Protein AF-A0A349ESM3-F1 (afdb_monomer)

Sequence (96 aa):
MSSISQVIFMISQLEHDGVIERYAIGGAVGATFYLEPVATLDVDIFVVFRPEAGKLILNLQPIFNYLISRGGVMEGEYVVIAGWPVQFLPPTSPLV

pLDDT: mean 90.22, std 7.74, range [59.56, 97.56]

Secondary structure (DSSP, 8-state):
--HHHHHHHHHHHHHHTTSSSEEEEEHHHHHTTTS-----S-EEEEEEPPPPTT--S---HHHHHHHHTTT-EEETTEEEETTEEEEEE--SS---

Radius of gyration: 13.4 Å; Cα contacts (8 Å, |Δi|>4): 128; chains: 1; bounding box: 34×29×38 Å

Structure (mmCIF, N/CA/C/O backbone):
data_AF-A0A349ESM3-F1
#
_entry.id   AF-A0A349ESM3-F1
#
loop_
_atom_site.group_PDB
_atom_site.id
_atom_site.type_symbol
_atom_site.label_atom_id
_atom_site.label_alt_id
_atom_site.label_comp_id
_atom_site.label_asym_id
_atom_site.label_entity_id
_atom_site.label_seq_id
_atom_site.pdbx_PDB_ins_code
_atom_site.Cartn_x
_atom_site.Cartn_y
_atom_site.Cartn_z
_atom_site.occupancy
_atom_site.B_iso_or_equiv
_atom_site.auth_seq_id
_atom_site.auth_comp_id
_atom_site.auth_asym_id
_atom_site.auth_atom_id
_atom_site.pdbx_PDB_model_num
ATOM 1 N N . MET A 1 1 ? 0.838 3.243 -19.650 1.00 59.56 1 MET A N 1
ATOM 2 C CA . MET A 1 1 ? 1.334 3.390 -18.263 1.00 59.56 1 MET A 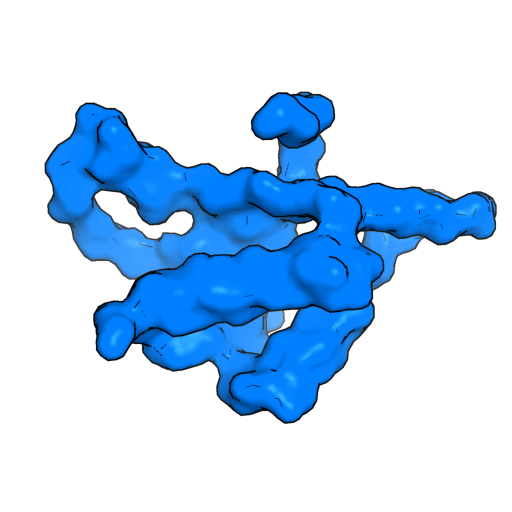CA 1
ATOM 3 C C . MET A 1 1 ? 2.378 2.315 -18.032 1.00 59.56 1 MET A C 1
ATOM 5 O O . MET A 1 1 ? 2.196 1.228 -18.567 1.00 59.56 1 MET A O 1
ATOM 9 N N . SER A 1 2 ? 3.462 2.604 -17.309 1.00 76.50 2 SER A N 1
ATOM 10 C CA . SER A 1 2 ? 4.345 1.535 -16.825 1.00 76.50 2 SER A CA 1
ATOM 11 C C . SER A 1 2 ? 3.579 0.650 -15.835 1.00 76.50 2 SER A C 1
ATOM 13 O O . SER A 1 2 ? 2.562 1.079 -15.279 1.00 76.50 2 SER A O 1
ATOM 15 N N . SER A 1 3 ? 4.056 -0.574 -15.609 1.00 87.50 3 SER A N 1
ATOM 16 C CA . SER A 1 3 ? 3.431 -1.508 -14.666 1.00 87.50 3 SER A CA 1
ATOM 17 C C . SER A 1 3 ? 3.369 -0.931 -13.245 1.00 87.50 3 SER A C 1
ATOM 19 O O . SER A 1 3 ? 2.327 -1.010 -12.603 1.00 87.50 3 SER A O 1
ATOM 21 N N . ILE A 1 4 ? 4.402 -0.202 -12.804 1.00 89.38 4 ILE A N 1
ATOM 22 C CA . ILE A 1 4 ? 4.397 0.475 -11.496 1.00 89.38 4 ILE A CA 1
ATOM 23 C C . ILE A 1 4 ? 3.365 1.613 -11.403 1.00 89.38 4 ILE A C 1
ATOM 25 O O . ILE A 1 4 ? 2.705 1.768 -10.379 1.00 89.38 4 ILE A O 1
ATOM 29 N N . SER A 1 5 ? 3.139 2.385 -12.473 1.00 91.94 5 SER A N 1
ATOM 30 C CA . SER A 1 5 ? 2.089 3.415 -12.463 1.00 91.94 5 SER A CA 1
ATOM 31 C C . SER A 1 5 ? 0.689 2.813 -12.327 1.00 91.94 5 SER A C 1
ATOM 33 O O . SER A 1 5 ? -0.187 3.448 -11.747 1.00 91.94 5 SER A O 1
ATOM 35 N N . GLN A 1 6 ? 0.470 1.599 -12.846 1.00 94.56 6 GLN A N 1
ATOM 36 C CA . GLN A 1 6 ? -0.795 0.882 -12.664 1.00 94.56 6 GLN A CA 1
ATOM 37 C C . GLN A 1 6 ? -0.977 0.430 -11.215 1.00 94.56 6 GLN A C 1
ATOM 39 O O . GLN A 1 6 ? -2.075 0.571 -10.687 1.00 94.56 6 GLN A O 1
ATOM 44 N N . VAL A 1 7 ? 0.090 -0.036 -10.555 1.00 95.56 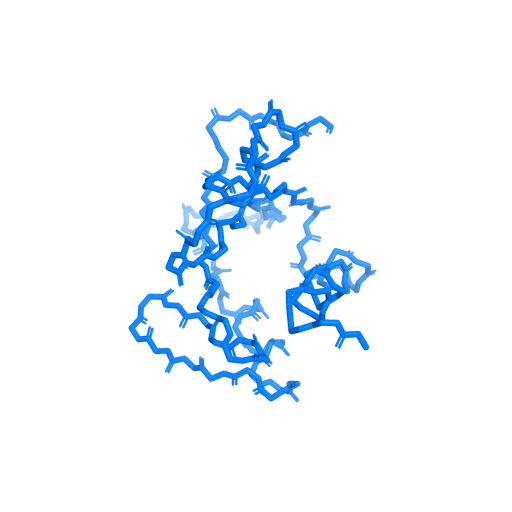7 VAL A N 1
ATOM 45 C CA . VAL A 1 7 ? 0.062 -0.340 -9.115 1.00 95.56 7 VAL A CA 1
ATOM 46 C C . VAL A 1 7 ? -0.345 0.898 -8.323 1.00 95.56 7 VAL A C 1
ATOM 48 O O . VAL A 1 7 ? -1.338 0.859 -7.607 1.00 95.56 7 VAL A O 1
ATOM 51 N N . ILE A 1 8 ? 0.359 2.020 -8.503 1.00 94.88 8 ILE A N 1
ATOM 52 C CA . ILE A 1 8 ? 0.087 3.265 -7.763 1.00 94.88 8 ILE A CA 1
ATOM 53 C C . ILE A 1 8 ? -1.348 3.744 -8.002 1.00 94.88 8 ILE A C 1
ATOM 55 O O . ILE A 1 8 ? -2.028 4.155 -7.064 1.00 94.88 8 ILE A O 1
ATOM 59 N N . PHE A 1 9 ? -1.833 3.650 -9.242 1.00 96.38 9 PHE A N 1
ATOM 60 C CA . PHE A 1 9 ? -3.225 3.955 -9.556 1.00 96.38 9 PHE A CA 1
ATOM 61 C C . PHE A 1 9 ? -4.193 3.037 -8.797 1.00 96.38 9 PHE A C 1
ATOM 63 O O . PHE A 1 9 ? -5.130 3.516 -8.176 1.00 96.38 9 PHE A O 1
ATOM 70 N N . MET A 1 10 ? -3.961 1.727 -8.787 1.00 96.69 10 MET A N 1
ATOM 71 C CA . MET A 1 10 ? -4.813 0.781 -8.061 1.00 96.69 10 MET A CA 1
ATOM 72 C C . MET A 1 10 ? -4.822 1.031 -6.548 1.00 96.69 10 MET A C 1
ATOM 74 O O . MET A 1 10 ? -5.877 0.922 -5.924 1.00 96.69 10 MET A O 1
ATOM 78 N N . ILE A 1 11 ? -3.680 1.408 -5.965 1.00 96.75 11 ILE A N 1
ATOM 79 C CA . ILE A 1 11 ? -3.598 1.768 -4.546 1.00 96.75 11 ILE A CA 1
ATOM 80 C C . ILE A 1 11 ? -4.338 3.077 -4.258 1.00 96.75 11 ILE A C 1
ATOM 82 O O . ILE A 1 11 ? -5.084 3.143 -3.284 1.00 96.75 11 ILE A O 1
ATOM 86 N N . SER A 1 12 ? -4.228 4.094 -5.117 1.00 96.62 12 SER A N 1
ATOM 87 C CA . SER A 1 12 ? -4.995 5.333 -4.927 1.00 96.62 12 SER A CA 1
ATOM 88 C C . SER A 1 12 ? -6.505 5.108 -5.038 1.00 96.62 12 SER A C 1
ATOM 90 O O . SER A 1 12 ? -7.279 5.774 -4.354 1.00 96.62 12 SER A O 1
ATOM 92 N N . GLN A 1 13 ? -6.939 4.127 -5.836 1.00 97.31 13 GLN A N 1
ATOM 93 C CA . GLN A 1 13 ? -8.346 3.733 -5.895 1.00 97.31 13 GLN A CA 1
ATOM 94 C C . GLN A 1 13 ? -8.836 3.075 -4.594 1.00 97.31 13 GLN A C 1
ATOM 96 O O . GLN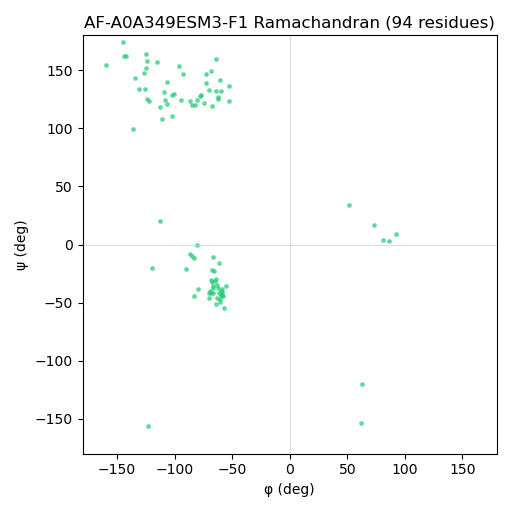 A 1 13 ? -9.986 3.298 -4.224 1.00 97.31 13 GLN A O 1
ATOM 101 N N . LEU A 1 14 ? -7.990 2.340 -3.855 1.00 95.44 14 LEU A N 1
ATOM 102 C CA . LEU A 1 14 ? -8.370 1.810 -2.534 1.00 95.44 14 LEU A CA 1
ATOM 103 C C . LEU A 1 14 ? -8.743 2.936 -1.558 1.00 95.44 14 LEU A C 1
ATOM 105 O O . LEU A 1 14 ? -9.721 2.807 -0.822 1.00 95.44 14 LEU A O 1
ATOM 109 N N . GLU A 1 15 ? -7.959 4.018 -1.537 1.00 95.50 15 GLU A N 1
ATOM 110 C CA . GLU A 1 15 ? -8.222 5.192 -0.693 1.00 95.50 15 GLU A CA 1
ATOM 111 C C . GLU A 1 15 ? -9.455 5.957 -1.192 1.00 95.50 15 GLU A C 1
ATOM 113 O O . GLU A 1 15 ? -10.350 6.269 -0.407 1.00 95.50 15 GLU A O 1
ATOM 118 N N . HIS A 1 16 ? -9.550 6.189 -2.507 1.00 96.81 16 HIS A N 1
ATOM 119 C CA . HIS A 1 16 ? -10.677 6.893 -3.123 1.00 96.81 16 HIS A CA 1
ATOM 120 C C . HIS A 1 16 ? -12.024 6.203 -2.864 1.00 96.81 16 HIS A C 1
ATOM 122 O O . HIS A 1 16 ? -12.999 6.862 -2.505 1.00 96.81 16 HIS A O 1
ATOM 128 N N . ASP A 1 17 ? -12.060 4.874 -2.985 1.00 95.69 17 ASP A N 1
ATOM 129 C CA . ASP A 1 17 ? -13.260 4.063 -2.760 1.00 95.69 17 ASP A CA 1
ATOM 130 C C . ASP A 1 17 ? -13.508 3.792 -1.260 1.00 95.69 17 ASP A C 1
ATOM 132 O O . ASP A 1 17 ? -14.480 3.129 -0.891 1.00 95.69 17 ASP A O 1
ATOM 136 N N . GLY A 1 18 ? -12.642 4.297 -0.374 1.00 92.88 18 GLY A N 1
ATOM 137 C CA . GLY A 1 18 ? -12.788 4.207 1.078 1.00 92.88 18 GLY A CA 1
ATOM 138 C C . GLY A 1 18 ? -12.524 2.822 1.671 1.00 92.88 18 GLY A C 1
ATOM 139 O O . GLY A 1 18 ? -12.914 2.578 2.815 1.00 92.88 18 GLY A O 1
ATOM 140 N N . VAL A 1 19 ? -11.870 1.926 0.925 1.00 93.12 19 VAL A N 1
ATOM 141 C CA . VAL A 1 19 ? -11.434 0.604 1.414 1.00 93.12 19 VAL A CA 1
ATOM 142 C C . VAL A 1 19 ? -10.346 0.758 2.475 1.00 93.12 19 VAL A C 1
ATOM 144 O O . VAL A 1 19 ? -10.305 0.001 3.444 1.00 93.12 19 VAL A O 1
ATOM 147 N N . ILE A 1 20 ? -9.487 1.761 2.301 1.00 92.88 20 ILE A N 1
ATOM 148 C CA . ILE A 1 20 ? -8.460 2.168 3.261 1.00 92.88 20 ILE A CA 1
ATOM 149 C C . ILE A 1 20 ? -8.649 3.644 3.606 1.00 92.88 20 ILE A C 1
ATOM 151 O O . ILE A 1 20 ? -9.288 4.383 2.859 1.00 92.88 20 ILE A O 1
ATOM 155 N N . GLU A 1 21 ? -8.137 4.077 4.756 1.00 92.25 21 GLU A N 1
ATOM 156 C CA . GLU A 1 21 ? -8.254 5.479 5.167 1.00 92.25 21 GLU A CA 1
ATOM 157 C C . GLU A 1 21 ? -7.172 6.348 4.536 1.00 92.25 21 GLU A C 1
ATOM 159 O O . GLU A 1 21 ? -7.462 7.450 4.084 1.00 92.25 21 GLU A O 1
ATOM 164 N N . ARG A 1 22 ? -5.939 5.842 4.541 1.00 93.75 22 ARG A N 1
ATOM 165 C CA . ARG A 1 22 ? -4.746 6.528 4.052 1.00 93.75 22 ARG A CA 1
ATOM 166 C C . ARG A 1 22 ? -3.650 5.526 3.749 1.00 93.75 22 ARG A C 1
ATOM 168 O O . ARG A 1 22 ? -3.602 4.461 4.372 1.00 93.75 22 ARG A O 1
ATOM 175 N N . TYR A 1 23 ? -2.745 5.885 2.846 1.00 95.69 23 TYR A N 1
ATOM 176 C CA . TYR A 1 23 ? -1.559 5.082 2.570 1.00 95.69 23 TYR A CA 1
ATOM 177 C C . TYR A 1 23 ? -0.312 5.924 2.307 1.00 95.69 23 TYR A C 1
ATOM 179 O O . TYR A 1 23 ? -0.387 7.109 1.990 1.00 95.69 23 TYR A O 1
ATOM 187 N N . ALA A 1 24 ? 0.843 5.280 2.420 1.00 95.56 24 ALA A N 1
ATOM 188 C CA . ALA A 1 24 ? 2.125 5.791 1.972 1.00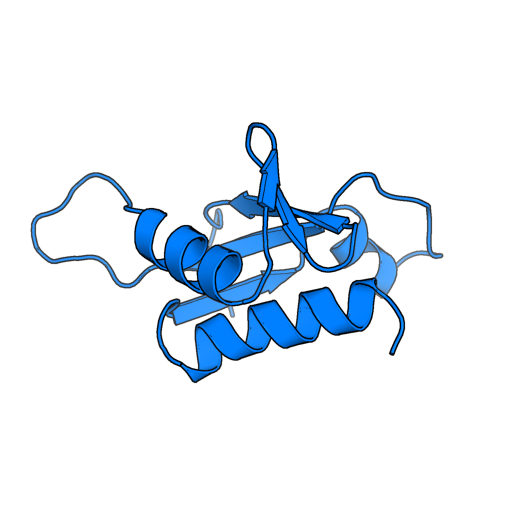 95.56 24 ALA A CA 1
ATOM 189 C C . ALA A 1 24 ? 2.877 4.691 1.217 1.00 95.56 24 ALA A C 1
ATOM 191 O O . ALA A 1 24 ? 2.808 3.515 1.578 1.00 95.56 24 ALA A O 1
ATOM 192 N N . ILE A 1 25 ? 3.606 5.082 0.173 1.00 95.06 25 ILE A N 1
ATOM 193 C CA . ILE A 1 25 ? 4.540 4.195 -0.524 1.00 95.06 25 ILE A CA 1
ATOM 194 C C . ILE A 1 25 ? 5.868 4.271 0.219 1.00 95.06 25 ILE A C 1
ATOM 196 O O . ILE A 1 25 ? 6.420 5.358 0.389 1.00 95.06 25 ILE A O 1
ATOM 200 N N . GLY A 1 26 ? 6.368 3.128 0.670 1.00 92.62 26 GLY A N 1
ATOM 201 C CA . GLY A 1 26 ? 7.629 3.042 1.390 1.00 92.62 26 GLY A CA 1
ATOM 202 C C . GLY A 1 26 ? 8.619 2.099 0.723 1.00 92.62 26 GLY A C 1
ATOM 203 O O . GLY A 1 26 ? 8.575 1.866 -0.488 1.00 92.62 26 GLY A O 1
ATOM 204 N N . GLY A 1 27 ? 9.551 1.598 1.529 1.00 91.50 27 GLY A N 1
ATOM 205 C CA . GLY A 1 27 ? 10.574 0.674 1.061 1.00 91.50 27 GLY A CA 1
ATOM 206 C C . GLY A 1 27 ? 11.488 1.274 -0.001 1.00 91.50 27 GLY A C 1
ATOM 207 O O . GLY A 1 27 ? 11.683 2.491 -0.091 1.00 91.50 27 GLY A O 1
ATOM 208 N N . ALA A 1 28 ? 12.049 0.400 -0.831 1.00 92.12 28 ALA A N 1
ATOM 209 C CA . ALA A 1 28 ? 12.979 0.808 -1.874 1.00 92.12 28 ALA A CA 1
ATOM 210 C C . ALA A 1 28 ? 12.296 1.632 -2.985 1.00 92.12 28 ALA A C 1
ATOM 212 O O . ALA A 1 28 ? 12.919 2.551 -3.513 1.00 92.12 28 ALA A O 1
ATOM 213 N N . VAL A 1 29 ? 11.008 1.394 -3.272 1.00 91.81 29 VAL A N 1
ATOM 214 C CA . VAL A 1 29 ? 10.223 2.236 -4.198 1.00 91.81 29 VAL A CA 1
ATOM 215 C C . VAL A 1 29 ? 10.018 3.641 -3.626 1.00 91.81 29 VAL A C 1
ATOM 217 O O . VAL A 1 29 ? 10.180 4.623 -4.340 1.00 91.81 29 VAL A O 1
ATOM 220 N N . GLY A 1 30 ? 9.730 3.778 -2.330 1.00 90.19 30 GLY A N 1
ATOM 221 C CA . GLY A 1 30 ? 9.677 5.089 -1.673 1.00 90.19 30 GLY A CA 1
ATOM 222 C C . GLY A 1 30 ? 11.034 5.807 -1.670 1.00 90.19 30 GLY A C 1
ATOM 223 O O . GLY A 1 30 ? 11.102 7.025 -1.834 1.00 90.19 30 GLY A O 1
ATOM 224 N N . ALA A 1 31 ? 12.139 5.064 -1.556 1.00 91.06 31 ALA A N 1
ATOM 225 C CA . ALA A 1 31 ? 13.486 5.634 -1.563 1.00 91.06 31 ALA A CA 1
ATOM 226 C C . ALA A 1 31 ? 13.879 6.275 -2.910 1.00 91.06 31 ALA A C 1
ATOM 228 O O . ALA A 1 31 ? 14.715 7.183 -2.919 1.00 91.06 31 ALA A O 1
ATOM 229 N N . THR A 1 32 ? 13.255 5.892 -4.035 1.00 89.69 32 THR A N 1
ATOM 230 C CA . THR A 1 32 ? 13.559 6.482 -5.357 1.00 89.69 32 THR A CA 1
ATOM 231 C C . THR A 1 32 ? 13.165 7.955 -5.477 1.00 89.69 32 THR A C 1
ATOM 233 O O . THR A 1 32 ? 13.546 8.613 -6.437 1.00 89.69 32 THR A O 1
ATOM 236 N N . PHE A 1 33 ? 12.407 8.503 -4.521 1.00 88.12 33 PHE A N 1
ATOM 237 C CA . PHE A 1 33 ? 12.187 9.951 -4.435 1.00 88.12 33 PHE A CA 1
ATOM 238 C C . PHE A 1 33 ? 13.460 10.728 -4.069 1.00 88.12 33 PHE A C 1
ATOM 240 O O . PHE A 1 33 ? 13.546 11.922 -4.349 1.00 88.12 33 PHE A O 1
ATOM 247 N N . TYR A 1 34 ? 14.436 10.065 -3.448 1.00 91.00 34 TYR A N 1
ATOM 248 C CA . TYR A 1 34 ? 15.650 10.689 -2.916 1.00 91.00 34 TYR A CA 1
ATOM 249 C C . TYR A 1 34 ? 16.933 10.154 -3.554 1.00 91.00 34 TYR A C 1
ATOM 251 O O . TYR A 1 34 ? 17.971 10.809 -3.479 1.00 91.00 34 TYR A O 1
ATOM 259 N N . LEU A 1 35 ? 16.870 8.966 -4.152 1.00 90.69 35 LEU A N 1
ATOM 260 C CA . LEU A 1 35 ? 18.005 8.243 -4.712 1.00 90.69 35 LEU A CA 1
ATOM 261 C C . LEU A 1 35 ? 17.755 7.895 -6.180 1.00 90.69 35 LEU A C 1
ATOM 263 O O . LEU A 1 35 ? 16.621 7.915 -6.658 1.00 90.69 35 LEU A O 1
ATOM 267 N N . GLU A 1 36 ? 18.821 7.534 -6.890 1.00 87.88 36 GLU A N 1
ATOM 268 C CA . GLU A 1 36 ? 18.695 6.983 -8.238 1.00 87.88 36 GLU A CA 1
ATOM 269 C C . GLU A 1 36 ? 17.866 5.682 -8.221 1.00 87.88 36 GLU A C 1
ATOM 271 O O . GLU A 1 36 ? 18.000 4.882 -7.287 1.00 87.88 36 GLU A O 1
ATOM 276 N N . PRO A 1 37 ? 17.008 5.440 -9.231 1.00 82.56 37 PRO A N 1
ATOM 277 C CA . PRO A 1 37 ? 16.201 4.228 -9.287 1.00 82.56 37 PRO A CA 1
ATOM 278 C C . PRO A 1 37 ? 17.055 2.958 -9.321 1.00 82.56 37 PRO A C 1
ATOM 280 O O . PRO A 1 37 ? 17.953 2.815 -10.150 1.00 82.56 37 PRO A O 1
ATOM 283 N N . VAL A 1 38 ? 16.707 1.997 -8.467 1.00 81.50 38 VAL A N 1
ATOM 284 C CA . VAL A 1 38 ? 17.288 0.649 -8.438 1.00 81.50 38 VAL A CA 1
ATOM 285 C C . VAL A 1 38 ? 16.175 -0.388 -8.561 1.00 81.50 38 VAL A C 1
ATOM 287 O O . VAL A 1 38 ? 15.035 -0.126 -8.182 1.00 81.50 38 VAL A O 1
ATOM 290 N N . ALA A 1 39 ? 16.484 -1.562 -9.117 1.00 80.75 39 ALA A N 1
ATOM 291 C CA . ALA A 1 39 ? 15.532 -2.666 -9.166 1.00 80.75 39 ALA A CA 1
ATOM 292 C C . ALA A 1 39 ? 15.151 -3.105 -7.741 1.00 80.75 39 ALA A C 1
ATOM 294 O O . ALA A 1 39 ? 16.025 -3.406 -6.927 1.00 80.75 39 ALA A O 1
ATOM 295 N N . THR A 1 40 ? 13.849 -3.150 -7.463 1.00 82.94 40 THR A N 1
ATOM 296 C CA . THR A 1 40 ? 13.268 -3.626 -6.202 1.00 82.94 40 THR A CA 1
ATOM 297 C C . THR A 1 40 ? 12.445 -4.879 -6.477 1.00 82.94 40 THR A C 1
ATOM 299 O O . THR A 1 40 ? 12.045 -5.125 -7.617 1.00 82.94 40 THR A O 1
ATOM 302 N N . LEU A 1 41 ? 12.238 -5.701 -5.451 1.00 85.19 41 LEU A N 1
ATOM 303 C CA . LEU A 1 41 ? 11.460 -6.933 -5.577 1.00 85.19 41 LEU A CA 1
ATOM 304 C C . LEU A 1 41 ? 9.952 -6.649 -5.554 1.00 85.19 41 LEU A C 1
ATOM 306 O O . LEU A 1 41 ? 9.192 -7.266 -6.294 1.00 85.19 41 LEU A O 1
ATOM 310 N N . ASP A 1 42 ? 9.545 -5.696 -4.727 1.00 90.25 42 ASP A N 1
ATOM 311 C CA . ASP A 1 42 ? 8.169 -5.408 -4.357 1.00 90.25 42 ASP A CA 1
ATOM 312 C C . ASP A 1 42 ? 7.926 -3.903 -4.164 1.00 90.25 42 ASP A C 1
ATOM 314 O O . ASP A 1 42 ? 8.831 -3.060 -4.255 1.00 90.25 42 ASP A O 1
ATOM 318 N N . VAL A 1 43 ? 6.650 -3.580 -3.942 1.00 94.38 43 VAL A N 1
ATOM 319 C CA . VAL A 1 43 ? 6.168 -2.271 -3.504 1.00 94.38 43 VAL A CA 1
ATOM 320 C C . VAL A 1 43 ? 5.597 -2.401 -2.093 1.00 94.38 43 VAL A C 1
ATOM 322 O O . VAL A 1 43 ? 4.593 -3.088 -1.892 1.00 94.38 43 VAL A O 1
ATOM 325 N N . ASP A 1 44 ? 6.189 -1.682 -1.141 1.00 95.31 44 ASP A N 1
ATOM 326 C CA . ASP A 1 44 ? 5.681 -1.590 0.228 1.00 95.31 44 ASP A CA 1
ATOM 327 C C . ASP A 1 44 ? 4.620 -0.497 0.341 1.00 95.31 44 ASP A C 1
ATOM 329 O O . ASP A 1 44 ? 4.895 0.689 0.120 1.00 95.31 44 ASP A O 1
ATOM 333 N N . ILE A 1 45 ? 3.409 -0.884 0.735 1.00 96.38 45 ILE A N 1
ATOM 334 C CA . ILE A 1 45 ? 2.301 0.030 1.003 1.00 96.38 45 ILE A CA 1
ATOM 335 C C . ILE A 1 45 ? 2.015 0.041 2.501 1.00 96.38 45 ILE A C 1
ATOM 337 O O . ILE A 1 45 ? 1.453 -0.898 3.066 1.00 96.38 45 ILE A O 1
ATOM 341 N N . PHE A 1 46 ? 2.367 1.148 3.146 1.00 95.00 46 PHE A N 1
ATOM 342 C CA . PHE A 1 46 ? 1.993 1.410 4.528 1.00 95.00 46 PHE A CA 1
ATOM 343 C C . PHE A 1 46 ? 0.568 1.935 4.560 1.00 95.00 46 PHE A C 1
ATOM 345 O O . PHE A 1 46 ? 0.273 2.926 3.899 1.00 95.00 46 PHE A O 1
ATOM 352 N N . VAL A 1 47 ? -0.319 1.288 5.309 1.00 93.69 47 VAL A N 1
ATOM 353 C CA . VAL A 1 47 ? -1.760 1.550 5.224 1.00 93.69 47 VAL A CA 1
ATOM 354 C C . VAL A 1 47 ? -2.395 1.761 6.594 1.00 93.69 47 VAL A C 1
ATOM 356 O O . VAL A 1 47 ? -2.180 0.996 7.534 1.00 93.69 47 VAL A O 1
ATOM 359 N N . VAL A 1 48 ? -3.217 2.806 6.697 1.00 88.25 48 VAL A N 1
ATOM 360 C CA . VAL A 1 48 ? -4.083 3.059 7.850 1.00 88.25 48 VAL A CA 1
ATOM 361 C C . VAL A 1 48 ? -5.462 2.473 7.566 1.00 88.25 48 VAL A C 1
ATOM 363 O O . VAL A 1 48 ? -6.115 2.803 6.570 1.00 88.25 48 VAL A O 1
ATOM 366 N N . PHE A 1 49 ? -5.905 1.599 8.465 1.00 77.38 49 PHE A N 1
ATOM 367 C CA . PHE A 1 49 ? -7.242 1.017 8.443 1.00 77.38 49 PHE A CA 1
ATOM 368 C C . PHE A 1 49 ? -8.188 1.847 9.286 1.00 77.38 49 PHE A C 1
ATOM 370 O O . PHE A 1 49 ? -7.813 2.304 10.366 1.00 77.38 49 PHE A O 1
ATOM 377 N N . ARG A 1 50 ? -9.454 1.903 8.867 1.00 71.00 50 ARG A N 1
ATOM 378 C CA . ARG A 1 50 ? -10.516 2.307 9.784 1.00 71.00 50 ARG A CA 1
ATOM 379 C C . ARG A 1 50 ? -10.657 1.224 10.853 1.00 71.00 50 ARG A C 1
ATOM 381 O O . ARG A 1 50 ? -10.959 0.081 10.498 1.00 71.00 50 ARG A O 1
ATOM 388 N N . PRO A 1 51 ? -10.454 1.542 12.140 1.00 67.19 51 PRO A N 1
ATOM 389 C CA . PRO A 1 51 ? -10.670 0.575 13.198 1.00 67.19 51 PRO A CA 1
ATOM 390 C C . PRO A 1 51 ? -12.145 0.177 13.205 1.00 67.19 51 PRO A C 1
ATOM 392 O O . PRO A 1 51 ? -13.029 1.02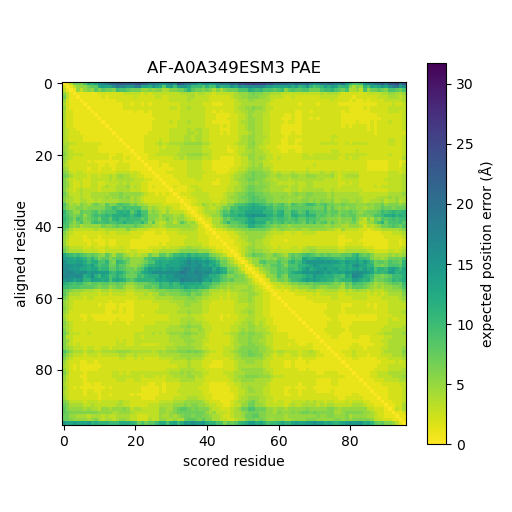8 13.318 1.00 67.19 51 PRO A O 1
ATOM 395 N N . GLU A 1 52 ? -12.428 -1.117 13.112 1.00 72.62 52 GLU A N 1
ATOM 396 C CA . GLU A 1 52 ? -13.761 -1.604 13.441 1.00 72.62 52 GLU A CA 1
ATOM 397 C C . GLU A 1 52 ? -13.918 -1.590 14.965 1.00 72.62 52 GLU A C 1
ATOM 399 O O . GLU A 1 52 ? -13.135 -2.211 15.691 1.00 72.62 52 GLU A O 1
ATOM 404 N N . ALA A 1 53 ? -14.925 -0.866 15.458 1.00 75.56 53 ALA A N 1
ATOM 405 C CA . ALA A 1 53 ? -15.193 -0.757 16.886 1.00 75.56 53 ALA A CA 1
ATOM 406 C C . ALA A 1 53 ? -15.295 -2.151 17.534 1.00 75.56 53 ALA A C 1
ATOM 408 O O . ALA A 1 53 ? -16.101 -2.986 17.128 1.00 75.56 53 ALA A O 1
ATOM 409 N N . GLY A 1 54 ? -14.464 -2.394 18.551 1.00 78.12 54 GLY A N 1
ATOM 410 C CA . GLY A 1 54 ? -14.437 -3.657 19.291 1.00 78.12 54 GLY A CA 1
ATOM 411 C C . GLY A 1 54 ? -13.564 -4.764 18.688 1.00 78.12 54 GLY A C 1
ATOM 412 O O . GLY A 1 54 ? -13.525 -5.852 19.260 1.00 78.12 54 GLY A O 1
ATOM 413 N N . LYS A 1 55 ? -12.840 -4.524 17.583 1.00 75.19 55 LYS A N 1
ATOM 414 C CA . LYS A 1 55 ? -11.882 -5.495 17.030 1.00 75.19 55 LYS A CA 1
ATOM 415 C C . LYS A 1 55 ? -10.441 -5.161 17.414 1.00 75.19 55 LYS A C 1
ATOM 417 O O . LYS A 1 55 ? -9.975 -4.046 17.217 1.00 75.19 55 LYS A O 1
ATOM 422 N N . LEU A 1 56 ? -9.732 -6.165 17.934 1.00 73.62 56 LEU A N 1
ATOM 423 C CA . LEU A 1 56 ? -8.313 -6.078 18.310 1.00 73.62 56 LEU A CA 1
ATOM 424 C C . LEU A 1 56 ? -7.366 -6.450 17.153 1.00 73.62 56 LEU A C 1
ATOM 426 O O . LEU A 1 56 ? -6.196 -6.084 17.170 1.00 73.62 56 LEU A O 1
ATOM 430 N N . ILE A 1 57 ? -7.868 -7.190 16.160 1.00 77.94 57 ILE A N 1
ATOM 431 C CA . ILE A 1 57 ? -7.095 -7.693 15.018 1.00 77.94 57 ILE A CA 1
ATOM 432 C C . ILE A 1 57 ? -7.512 -6.932 13.760 1.00 77.94 57 ILE A C 1
ATOM 434 O O . 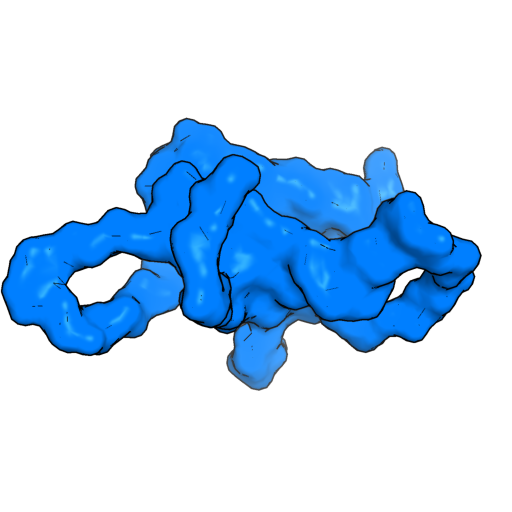ILE A 1 57 ? -8.704 -6.818 13.465 1.00 77.94 57 ILE A O 1
ATOM 438 N N . LEU A 1 58 ? -6.522 -6.442 13.013 1.00 78.06 58 LEU A N 1
ATOM 439 C CA . LEU A 1 58 ? -6.722 -5.805 11.714 1.00 78.06 58 LEU A CA 1
ATOM 440 C C . LEU A 1 58 ? -7.144 -6.839 10.667 1.00 78.06 58 LEU A C 1
ATOM 442 O O . LEU A 1 58 ? -6.529 -7.897 10.540 1.00 78.06 58 LEU A O 1
ATOM 446 N N . ASN A 1 59 ? -8.181 -6.516 9.896 1.00 83.38 59 ASN A N 1
ATOM 447 C CA . ASN A 1 59 ? -8.659 -7.362 8.812 1.00 83.38 59 ASN A CA 1
ATOM 448 C C . ASN A 1 59 ? -8.196 -6.812 7.457 1.00 83.38 59 ASN A C 1
ATOM 450 O O . ASN A 1 59 ? -8.703 -5.790 7.001 1.00 83.38 59 ASN A O 1
ATOM 454 N N . LEU A 1 60 ? -7.273 -7.518 6.799 1.00 88.38 60 LEU A N 1
ATOM 455 C CA . LEU A 1 60 ? -6.769 -7.165 5.463 1.00 88.38 60 LEU A CA 1
ATOM 456 C C . LEU A 1 60 ? -7.663 -7.663 4.321 1.00 88.38 60 LEU A C 1
ATOM 458 O O . LEU A 1 60 ? -7.497 -7.257 3.172 1.00 88.38 60 LEU A O 1
ATOM 462 N N . GLN A 1 61 ? -8.629 -8.533 4.620 1.00 90.38 61 GLN A N 1
ATOM 463 C CA . GLN A 1 61 ? -9.473 -9.166 3.612 1.00 90.38 61 GLN A CA 1
ATOM 464 C C . GLN A 1 61 ? -10.207 -8.177 2.685 1.00 90.38 61 GLN A C 1
ATOM 466 O O . GLN A 1 61 ? -10.304 -8.481 1.496 1.00 90.38 61 GLN A O 1
ATOM 471 N N . PRO A 1 62 ? -10.678 -6.993 3.137 1.00 92.06 62 PRO A N 1
ATOM 472 C CA . PRO A 1 62 ? -11.271 -6.001 2.240 1.00 92.06 62 PRO A CA 1
ATOM 473 C C . PRO A 1 62 ? -10.315 -5.521 1.139 1.00 92.06 62 PRO A C 1
ATOM 475 O O . PRO A 1 62 ? -10.737 -5.405 -0.011 1.00 92.06 62 PRO A O 1
ATOM 478 N N . ILE A 1 63 ? -9.032 -5.311 1.460 1.00 94.06 63 ILE A N 1
ATOM 479 C CA . ILE A 1 63 ? -8.006 -4.918 0.481 1.00 94.06 63 ILE A CA 1
ATOM 480 C C . ILE A 1 63 ? -7.813 -6.037 -0.540 1.00 94.06 63 ILE A C 1
ATOM 482 O O . ILE A 1 63 ? -7.889 -5.803 -1.747 1.00 94.06 63 ILE A O 1
ATOM 486 N N . PHE A 1 64 ? -7.602 -7.266 -0.066 1.00 94.75 64 PHE A N 1
ATOM 487 C CA . PHE A 1 64 ? -7.345 -8.398 -0.953 1.00 94.75 64 PHE A CA 1
ATOM 488 C C . PHE A 1 64 ? -8.539 -8.688 -1.861 1.00 94.75 64 PHE A C 1
ATOM 490 O O . PHE A 1 64 ? -8.364 -8.801 -3.070 1.00 94.75 64 PHE A O 1
ATOM 497 N N . ASN A 1 65 ? -9.760 -8.715 -1.323 1.00 95.50 65 ASN A N 1
ATOM 498 C CA . ASN A 1 65 ? -10.970 -8.917 -2.121 1.00 95.50 65 ASN A CA 1
ATOM 499 C C . ASN A 1 65 ? -11.108 -7.855 -3.219 1.00 95.50 65 ASN A C 1
ATOM 501 O O . ASN A 1 65 ? -11.410 -8.185 -4.366 1.00 95.50 65 ASN A O 1
ATOM 505 N N . TYR A 1 66 ? -10.860 -6.590 -2.879 1.00 96.38 66 TYR A N 1
ATOM 506 C CA . TYR A 1 66 ? -10.923 -5.489 -3.830 1.00 96.38 66 TYR A CA 1
ATOM 507 C C . TYR A 1 66 ? -9.917 -5.667 -4.971 1.00 96.38 66 TYR A C 1
ATOM 509 O O . TYR A 1 66 ? -10.286 -5.585 -6.143 1.00 96.38 66 TYR A O 1
ATOM 517 N N . LEU A 1 67 ? -8.659 -5.961 -4.645 1.00 96.88 67 LEU A N 1
ATOM 518 C CA . LEU A 1 67 ? -7.595 -6.098 -5.638 1.00 96.88 67 LEU A CA 1
ATOM 519 C C . LEU A 1 67 ? -7.770 -7.352 -6.499 1.00 96.88 67 LEU A C 1
ATOM 521 O O . LEU A 1 67 ? -7.648 -7.269 -7.720 1.00 96.88 67 LEU A O 1
ATOM 525 N N . ILE A 1 68 ? -8.145 -8.485 -5.898 1.00 96.75 68 ILE A N 1
ATOM 526 C CA . ILE A 1 68 ? -8.427 -9.736 -6.617 1.00 96.75 68 ILE A CA 1
ATOM 527 C C . ILE A 1 68 ? -9.590 -9.549 -7.594 1.00 96.75 68 ILE A C 1
ATOM 529 O O . ILE A 1 68 ? -9.500 -9.965 -8.748 1.00 96.75 68 ILE A O 1
ATOM 533 N N . SER A 1 69 ? -10.654 -8.844 -7.185 1.00 97.06 69 SER A N 1
ATOM 534 C CA . SER A 1 69 ? -11.792 -8.548 -8.071 1.00 97.06 69 SER A CA 1
ATOM 535 C C . SER A 1 69 ? -11.415 -7.720 -9.308 1.00 97.06 69 SER A C 1
ATOM 537 O O . SER A 1 69 ? -12.171 -7.671 -10.276 1.00 97.06 69 SER A O 1
ATOM 539 N N . ARG A 1 70 ? -10.234 -7.091 -9.293 1.00 95.81 70 ARG A N 1
ATOM 540 C CA . ARG A 1 70 ? -9.691 -6.247 -10.363 1.00 95.81 70 ARG A CA 1
ATOM 541 C C . ARG A 1 70 ? -8.456 -6.861 -11.033 1.00 95.81 70 ARG A C 1
ATOM 543 O O . ARG A 1 70 ? -7.691 -6.152 -11.681 1.00 95.81 70 ARG A O 1
ATOM 550 N N . GLY A 1 71 ? -8.278 -8.177 -10.904 1.00 95.12 71 GLY A N 1
ATOM 551 C CA . GLY A 1 71 ? -7.223 -8.933 -11.581 1.00 95.12 71 GLY A CA 1
ATOM 552 C C . GLY A 1 71 ? -5.928 -9.093 -10.786 1.00 95.12 71 GLY A C 1
ATOM 553 O O . GLY A 1 71 ? -4.945 -9.575 -11.343 1.00 95.12 71 GLY A O 1
ATOM 554 N N . GLY A 1 72 ? -5.912 -8.706 -9.508 1.00 96.75 72 GLY A N 1
ATOM 555 C CA . GLY A 1 72 ? -4.825 -9.045 -8.595 1.00 96.75 72 GLY A CA 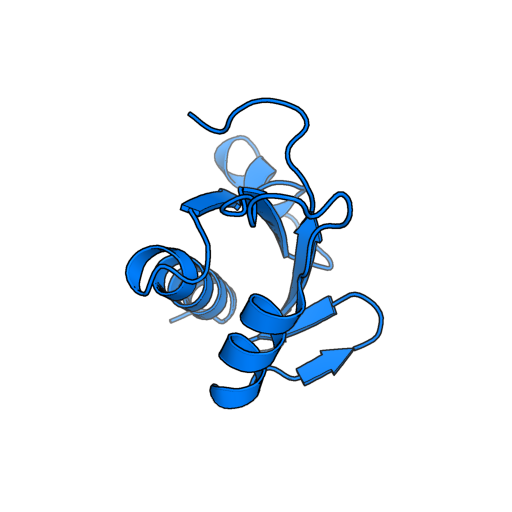1
ATOM 556 C C . GLY A 1 72 ? -4.787 -10.544 -8.285 1.00 96.75 72 GLY A C 1
ATOM 557 O O . GLY A 1 72 ? -5.822 -11.212 -8.258 1.00 96.75 72 GLY A O 1
ATOM 558 N N . VAL A 1 73 ? -3.595 -11.076 -8.026 1.00 97.56 73 VAL A N 1
ATOM 559 C CA . VAL A 1 73 ? -3.393 -12.492 -7.675 1.00 97.56 73 VAL A CA 1
ATOM 560 C C . VAL A 1 73 ? -2.629 -12.580 -6.363 1.00 97.56 73 VAL A C 1
ATOM 562 O O . VAL A 1 73 ? -1.645 -11.876 -6.182 1.00 97.56 73 VAL A O 1
ATOM 565 N N . MET A 1 74 ? -3.076 -13.426 -5.436 1.00 96.94 74 MET A N 1
ATOM 566 C CA . MET A 1 74 ? -2.335 -13.661 -4.195 1.00 96.94 74 MET A CA 1
ATOM 567 C C . MET A 1 74 ? -1.139 -14.578 -4.454 1.00 96.94 74 MET A C 1
ATOM 569 O O . MET A 1 74 ? -1.313 -15.674 -4.985 1.00 96.94 74 MET A O 1
ATOM 573 N N . GLU A 1 75 ? 0.044 -14.161 -4.010 1.00 96.19 75 GLU A N 1
ATOM 574 C CA . GLU A 1 75 ? 1.278 -14.947 -4.048 1.00 96.19 75 GLU A CA 1
ATOM 575 C C . GLU A 1 75 ? 2.016 -14.815 -2.710 1.00 96.19 75 GLU A C 1
ATOM 577 O O . GLU A 1 75 ? 2.699 -13.828 -2.442 1.00 96.19 75 GLU A O 1
ATOM 582 N N . GLY A 1 76 ? 1.865 -15.815 -1.837 1.00 92.69 76 GLY A N 1
ATOM 583 C CA . GLY A 1 76 ? 2.430 -15.762 -0.488 1.00 92.69 76 GLY A CA 1
ATOM 584 C C . GLY A 1 76 ? 1.832 -14.611 0.325 1.00 92.69 76 GLY A C 1
ATOM 585 O O . GLY A 1 76 ? 0.624 -14.575 0.551 1.00 92.69 76 GLY A O 1
ATOM 586 N N . GLU A 1 77 ? 2.682 -13.686 0.770 1.00 89.94 77 GLU A N 1
ATOM 587 C CA . GLU A 1 77 ? 2.273 -12.471 1.490 1.00 89.94 77 GLU A CA 1
ATOM 588 C C . GLU A 1 77 ? 1.909 -11.296 0.572 1.00 89.94 77 GLU A C 1
ATOM 590 O O . GLU A 1 77 ? 1.381 -10.285 1.038 1.00 89.94 77 GLU A O 1
ATOM 595 N N . TYR A 1 78 ? 2.161 -11.436 -0.729 1.00 95.62 78 TYR A N 1
ATOM 596 C CA . TYR A 1 78 ? 1.944 -10.388 -1.710 1.00 95.62 78 TYR A CA 1
ATOM 597 C C . TYR A 1 78 ? 0.596 -10.529 -2.407 1.00 95.62 78 TYR A C 1
ATOM 599 O O . TYR A 1 78 ? 0.070 -11.626 -2.614 1.00 95.62 78 TYR A O 1
ATOM 607 N N . VAL A 1 79 ? 0.087 -9.395 -2.878 1.00 97.00 79 VAL A N 1
ATOM 608 C CA . VAL A 1 79 ? -0.853 -9.358 -3.997 1.00 97.00 79 VAL A CA 1
ATOM 609 C C . VAL A 1 79 ? -0.128 -8.818 -5.221 1.00 97.00 79 VAL A C 1
ATOM 611 O O . VAL A 1 79 ? 0.412 -7.715 -5.211 1.00 97.00 79 VAL A O 1
ATOM 614 N N . VAL A 1 80 ? -0.094 -9.610 -6.285 1.00 97.06 80 VAL A N 1
ATOM 615 C CA . VAL A 1 80 ? 0.535 -9.238 -7.545 1.00 97.06 80 VAL A CA 1
ATOM 616 C C . VAL A 1 80 ? -0.437 -8.393 -8.357 1.00 97.06 80 VAL A C 1
ATOM 618 O O . VAL A 1 80 ? -1.523 -8.850 -8.716 1.00 97.06 80 VAL A O 1
ATOM 621 N N . ILE A 1 81 ? -0.040 -7.158 -8.665 1.00 96.25 81 ILE A N 1
ATOM 622 C CA . ILE A 1 81 ? -0.802 -6.199 -9.472 1.00 96.25 81 ILE A CA 1
ATOM 623 C C . ILE A 1 81 ? 0.065 -5.798 -10.660 1.00 96.25 81 ILE A C 1
ATOM 625 O O . ILE A 1 81 ? 1.179 -5.318 -10.481 1.00 96.25 81 ILE A O 1
ATOM 629 N N . ALA A 1 82 ? -0.430 -5.987 -11.886 1.00 94.12 82 ALA A N 1
ATOM 630 C CA . ALA A 1 82 ? 0.319 -5.655 -13.105 1.00 94.12 82 ALA A CA 1
ATOM 631 C C . ALA A 1 82 ? 1.746 -6.262 -13.147 1.00 94.12 82 ALA A C 1
ATOM 633 O O . ALA A 1 82 ? 2.676 -5.653 -13.679 1.00 94.12 82 ALA A O 1
ATOM 634 N N . GLY A 1 83 ? 1.917 -7.459 -12.572 1.00 93.62 83 GLY A N 1
ATOM 635 C CA . GLY A 1 83 ? 3.199 -8.167 -12.490 1.00 93.62 83 GLY A CA 1
ATOM 636 C C . GLY A 1 83 ? 4.134 -7.708 -11.365 1.00 93.62 83 GLY A C 1
ATOM 637 O O . GLY A 1 83 ? 5.245 -8.218 -11.282 1.00 93.62 83 GLY A O 1
ATOM 638 N N . TRP A 1 84 ? 3.710 -6.773 -10.512 1.00 94.62 84 TRP A N 1
ATOM 639 C CA . TRP A 1 84 ? 4.472 -6.328 -9.345 1.00 94.62 84 TRP A CA 1
ATOM 640 C C . TRP A 1 84 ? 3.924 -6.944 -8.062 1.00 94.62 84 TRP A C 1
ATOM 642 O O . TRP A 1 84 ? 2.724 -6.796 -7.808 1.00 94.62 84 TRP A O 1
ATOM 652 N N . PRO A 1 85 ? 4.770 -7.572 -7.231 1.00 96.62 85 PRO A N 1
ATOM 653 C CA . PRO A 1 85 ? 4.407 -7.928 -5.868 1.00 96.62 85 PRO A CA 1
ATOM 654 C C . PRO A 1 85 ? 4.149 -6.665 -5.036 1.00 96.62 85 PRO A C 1
ATOM 656 O O . PRO A 1 85 ? 4.937 -5.718 -5.063 1.00 96.62 85 PRO A O 1
ATOM 659 N N . VAL A 1 86 ? 3.037 -6.645 -4.301 1.00 96.94 86 VAL A N 1
ATOM 660 C CA . VAL A 1 86 ? 2.666 -5.546 -3.401 1.00 96.94 86 VAL A CA 1
ATOM 661 C C . VAL A 1 86 ? 2.439 -6.093 -2.000 1.00 96.94 86 VAL A C 1
ATOM 663 O O . VAL A 1 86 ? 1.623 -7.002 -1.821 1.00 96.94 86 VAL A O 1
ATOM 666 N N . GLN A 1 87 ? 3.139 -5.526 -1.017 1.00 95.94 87 GLN A N 1
ATOM 667 C CA . GLN A 1 87 ? 3.006 -5.871 0.397 1.00 95.94 87 GLN A CA 1
ATOM 668 C C . GLN A 1 87 ? 2.273 -4.756 1.146 1.00 95.94 87 GLN A C 1
ATOM 670 O O . GLN A 1 87 ? 2.509 -3.571 0.912 1.00 95.94 87 GLN A O 1
ATOM 675 N N . PHE A 1 88 ? 1.384 -5.133 2.066 1.00 94.44 88 PHE A N 1
ATOM 676 C CA . PHE A 1 88 ? 0.668 -4.189 2.925 1.00 94.44 88 PHE A CA 1
ATOM 677 C C . PHE A 1 88 ? 1.182 -4.277 4.355 1.00 94.44 88 PHE A C 1
ATOM 679 O O . PHE A 1 88 ? 1.141 -5.342 4.971 1.00 94.44 88 PHE A O 1
ATOM 686 N N . LEU A 1 89 ? 1.623 -3.141 4.892 1.00 92.81 89 LEU A N 1
ATOM 687 C CA . LEU A 1 89 ? 2.269 -3.044 6.196 1.00 92.81 89 LEU A CA 1
ATOM 688 C C . LEU A 1 89 ? 1.570 -2.003 7.084 1.00 92.81 89 LEU A C 1
ATOM 690 O O . LEU A 1 89 ? 1.064 -0.993 6.584 1.00 92.81 89 LEU A O 1
ATOM 694 N N . PRO A 1 90 ? 1.536 -2.199 8.413 1.00 90.31 90 PRO A N 1
ATOM 695 C CA . PRO A 1 90 ? 1.083 -1.160 9.325 1.00 90.31 90 PRO A CA 1
ATOM 696 C C . PRO A 1 90 ? 2.140 -0.046 9.427 1.00 90.31 90 PRO A C 1
ATOM 698 O O . PRO A 1 90 ? 3.335 -0.340 9.526 1.00 90.31 90 PRO A O 1
ATOM 701 N N . PRO A 1 91 ? 1.745 1.237 9.446 1.00 90.44 91 PRO A N 1
ATOM 702 C CA . PRO A 1 91 ? 2.682 2.323 9.695 1.00 90.44 91 PRO A CA 1
ATOM 703 C C . PRO A 1 91 ? 3.105 2.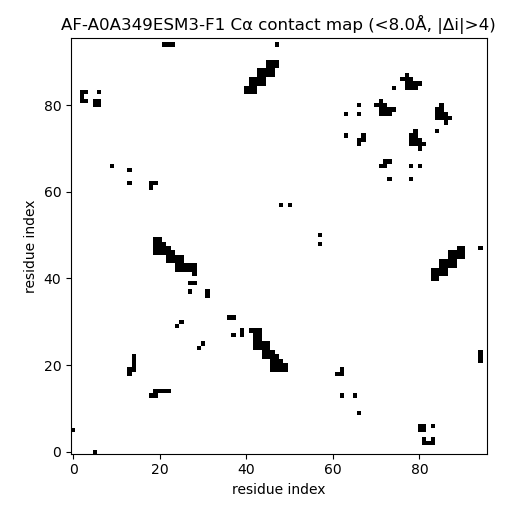358 11.171 1.00 90.44 91 PRO A C 1
ATOM 705 O O . PRO A 1 91 ? 2.323 2.051 12.070 1.00 90.44 91 PRO A O 1
ATOM 708 N N . THR A 1 92 ? 4.349 2.761 11.431 1.00 88.19 92 THR A N 1
ATOM 709 C CA . THR A 1 92 ? 4.903 2.893 12.795 1.00 88.19 92 THR A CA 1
ATOM 710 C C . THR A 1 92 ? 4.584 4.241 13.451 1.00 88.19 92 THR A C 1
ATOM 712 O O . THR A 1 92 ? 4.786 4.412 14.652 1.00 88.19 92 THR A O 1
ATOM 715 N N . SER A 1 93 ? 4.054 5.191 12.679 1.00 88.81 93 SER A N 1
ATOM 716 C CA . SER A 1 93 ? 3.563 6.501 13.113 1.00 88.81 93 SER A CA 1
ATOM 717 C C . SER A 1 93 ? 2.330 6.894 12.290 1.00 88.81 93 SER A C 1
ATOM 719 O O . SER A 1 93 ? 2.128 6.334 11.212 1.00 88.81 93 SER A O 1
ATOM 721 N N . PRO A 1 94 ? 1.509 7.867 12.729 1.00 90.25 94 PRO A N 1
ATOM 722 C CA . PRO A 1 94 ? 0.449 8.407 11.883 1.00 90.25 94 PRO A CA 1
ATOM 723 C C . PRO A 1 94 ? 0.991 8.857 10.520 1.00 90.25 94 PRO A C 1
ATOM 725 O O . PRO A 1 94 ? 2.051 9.483 10.451 1.00 90.25 94 PRO A O 1
ATOM 728 N N . LEU A 1 95 ? 0.267 8.530 9.448 1.00 88.19 95 LEU A N 1
ATOM 729 C CA . LEU A 1 95 ? 0.583 9.008 8.103 1.00 88.19 95 LEU A CA 1
ATOM 730 C C . LEU A 1 95 ? 0.113 10.461 7.963 1.00 88.19 95 LEU A C 1
ATOM 732 O O . LEU A 1 95 ? -1.047 10.760 8.270 1.00 88.19 95 LEU A O 1
ATOM 736 N N . VAL A 1 96 ? 1.012 11.347 7.522 1.00 75.88 96 VAL A N 1
ATOM 737 C CA . VAL A 1 96 ? 0.775 12.795 7.354 1.00 75.88 96 VAL A CA 1
ATOM 738 C C . VAL A 1 96 ? 0.285 13.144 5.958 1.00 75.88 96 VAL A C 1
ATOM 740 O O . VAL A 1 96 ? 0.857 12.627 4.982 1.00 75.88 96 VAL A O 1
#

Mean predicted aligned error: 4.09 Å

Foldseek 3Di:
DPQVVQVVVLVVVCCVVPVFVDKDWDDLVNCVVPDPDDDDQAIEIATHHDDDPPDPDDDCVSVVVSQVVVPWDDDPQFTQGSNHTYHYDHDPDDDD

Solvent-accessible surface area (backbone atoms only — not comparable to full-atom values): 5874 Å² total; per-residue (Å²): 127,58,49,66,57,51,39,55,50,55,54,52,47,36,39,74,74,59,78,29,70,45,76,45,70,31,63,70,62,38,44,41,82,83,44,81,83,71,94,66,87,54,41,38,34,29,43,43,70,74,80,56,90,94,60,92,70,88,77,63,60,66,60,51,54,55,41,41,77,71,72,28,44,83,55,91,85,24,40,30,34,76,87,39,38,31,38,80,40,77,60,97,58,88,86,129

Nearest PDB structures (foldseek):
  2p62-assembly1_B  TM=6.297E-01  e=1.245E+00  Pyrococcus horikoshii OT3
  4pui-assembly2_B  TM=4.816E-01  e=1.424E+00  Arabidopsis thaliana
  2xf8-assembly3_O  TM=4.971E-01  e=1.629E+00  Escherichia coli K-12
  8x2i-assembly1_A 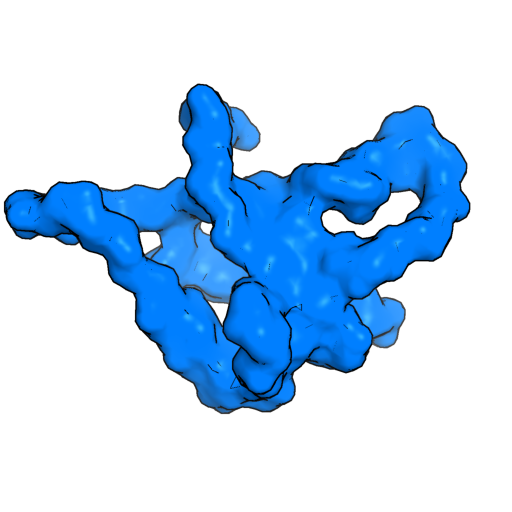 TM=4.060E-01  e=3.894E+00  Paraclostridium sordellii ATCC 9714